Protein AF-A0A929EV44-F1 (afdb_monomer)

Foldseek 3Di:
DFWWWADPNFIATPVVLVVVQVVCVPPHDRDDTDTDDDQAGPPPRDGRDPDDDD

Secondary structure (DSSP, 8-state):
---EEEETTEEEEHHHHHHHHHHHTTTSPPPP-EEE--SB-TTT--B-------

Radius of gyration: 11.7 Å; Cα contacts (8 Å, |Δi|>4): 86; chains: 1; bounding box: 30×18×32 Å

Mean predicted aligned error: 5.84 Å

Structure (mmCIF, N/CA/C/O backbone):
data_AF-A0A929EV44-F1
#
_entry.id   AF-A0A929EV44-F1
#
loop_
_atom_site.group_PDB
_atom_site.id
_atom_site.type_symbol
_atom_site.label_atom_id
_atom_site.label_alt_id
_atom_site.label_comp_id
_atom_site.label_asym_id
_atom_site.label_entity_id
_atom_site.label_seq_id
_atom_site.pdbx_PDB_ins_code
_atom_site.Cartn_x
_atom_site.Cartn_y
_atom_site.Cartn_z
_atom_site.occupancy
_atom_site.B_iso_or_equiv
_atom_site.auth_seq_id
_atom_site.auth_comp_id
_atom_site.auth_asym_id
_atom_site.auth_atom_id
_atom_site.pdbx_PDB_model_num
ATOM 1 N N . MET A 1 1 ? 2.868 3.718 -17.082 1.00 53.25 1 MET A N 1
ATOM 2 C CA . MET A 1 1 ? 2.651 4.548 -15.878 1.00 53.25 1 ME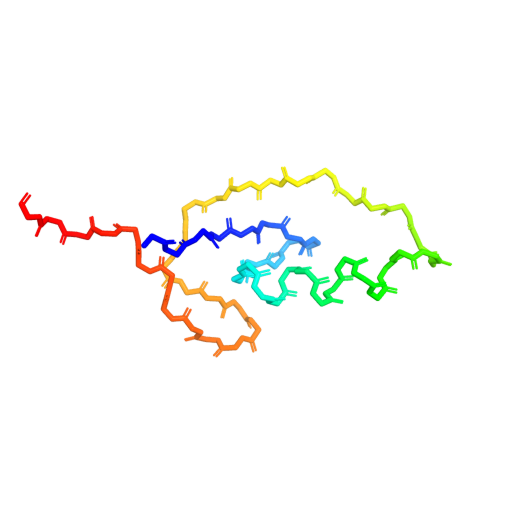T A CA 1
ATOM 3 C C . MET A 1 1 ? 2.219 3.681 -14.696 1.00 53.25 1 MET A C 1
ATOM 5 O O . MET A 1 1 ? 1.031 3.421 -14.529 1.00 53.25 1 MET A O 1
ATOM 9 N N . GLY A 1 2 ? 3.166 3.154 -13.913 1.00 60.69 2 GLY A N 1
ATOM 10 C CA . GLY A 1 2 ? 2.850 2.367 -12.715 1.00 60.69 2 GLY A CA 1
ATOM 11 C C . GLY A 1 2 ? 2.557 3.287 -11.531 1.00 60.69 2 GLY A C 1
ATOM 12 O O . GLY A 1 2 ? 3.478 3.858 -10.966 1.00 60.69 2 GLY A O 1
ATOM 13 N N . ASN A 1 3 ? 1.288 3.455 -11.151 1.00 77.31 3 ASN A N 1
ATOM 14 C CA . ASN A 1 3 ? 0.947 4.239 -9.961 1.00 77.31 3 ASN A CA 1
ATOM 15 C C . ASN A 1 3 ? 1.267 3.433 -8.692 1.00 77.31 3 ASN A C 1
ATOM 17 O O . ASN A 1 3 ? 0.811 2.293 -8.559 1.00 77.31 3 ASN A O 1
ATOM 21 N N . ALA A 1 4 ? 2.006 4.033 -7.755 1.00 87.62 4 ALA A N 1
ATOM 22 C CA . ALA A 1 4 ? 2.241 3.467 -6.431 1.00 87.62 4 ALA A CA 1
ATOM 23 C C . ALA A 1 4 ? 1.335 4.131 -5.386 1.00 87.62 4 ALA A C 1
ATOM 25 O O . ALA A 1 4 ? 1.110 5.345 -5.401 1.00 87.62 4 ALA A O 1
ATOM 26 N N . PHE A 1 5 ? 0.825 3.340 -4.448 1.00 91.19 5 PHE A N 1
ATOM 27 C CA . PHE A 1 5 ? -0.086 3.788 -3.400 1.00 91.19 5 PHE A CA 1
ATOM 28 C C . PHE A 1 5 ? 0.448 3.433 -2.019 1.00 91.19 5 PHE A C 1
ATOM 30 O O . PHE A 1 5 ? 0.931 2.327 -1.789 1.00 91.19 5 PHE A O 1
ATOM 37 N N . LEU A 1 6 ? 0.325 4.368 -1.079 1.00 90.00 6 LEU A N 1
ATOM 38 C CA . LEU A 1 6 ? 0.683 4.144 0.316 1.00 90.00 6 LEU A CA 1
ATOM 39 C C . LEU A 1 6 ? -0.521 3.590 1.086 1.00 90.00 6 LEU A C 1
ATOM 41 O O . LEU A 1 6 ? -1.534 4.276 1.236 1.00 90.00 6 LEU A O 1
ATOM 45 N N . LEU A 1 7 ? -0.384 2.389 1.646 1.00 90.12 7 LEU A N 1
ATOM 46 C CA . LEU A 1 7 ? -1.389 1.745 2.489 1.00 90.12 7 LEU A CA 1
ATOM 47 C C . LEU A 1 7 ? -0.756 1.195 3.771 1.00 90.12 7 LEU A C 1
ATOM 49 O O . LEU A 1 7 ? 0.136 0.357 3.713 1.00 90.12 7 LEU A O 1
ATOM 53 N N . LYS A 1 8 ? -1.203 1.660 4.948 1.00 85.06 8 LYS A N 1
ATOM 54 C CA . LYS A 1 8 ? -0.686 1.221 6.267 1.00 85.06 8 LYS A CA 1
ATOM 55 C C . LYS A 1 8 ? 0.864 1.187 6.341 1.00 85.06 8 LYS A C 1
ATOM 57 O O . LYS A 1 8 ? 1.440 0.267 6.911 1.00 85.06 8 LYS A O 1
ATOM 62 N N . LYS A 1 9 ? 1.533 2.212 5.786 1.00 85.50 9 LYS A N 1
ATOM 63 C CA . LYS A 1 9 ? 3.007 2.348 5.653 1.00 85.50 9 LYS A CA 1
ATOM 64 C C . LYS A 1 9 ? 3.694 1.397 4.656 1.00 85.50 9 LYS A C 1
ATOM 66 O O . LYS A 1 9 ? 4.917 1.387 4.615 1.00 85.50 9 LYS A O 1
ATOM 71 N N . LYS A 1 10 ? 2.939 0.642 3.859 1.00 89.38 10 LYS A N 1
ATOM 72 C CA . LYS A 1 10 ? 3.447 -0.154 2.736 1.00 89.38 10 LYS A CA 1
ATOM 73 C C . LYS A 1 10 ? 3.180 0.554 1.417 1.00 89.38 10 LYS A C 1
ATOM 75 O O . LYS A 1 10 ? 2.137 1.186 1.251 1.00 89.38 10 LYS A O 1
ATOM 80 N N . ILE A 1 11 ? 4.109 0.423 0.492 1.00 91.69 11 ILE A N 1
ATOM 81 C CA . ILE A 1 11 ? 4.035 0.886 -0.884 1.00 91.69 11 ILE A CA 1
ATOM 82 C C . ILE A 1 11 ? 3.488 -0.256 -1.728 1.00 91.69 11 ILE A C 1
ATOM 84 O O . ILE A 1 11 ? 4.081 -1.326 -1.794 1.00 91.69 11 ILE A O 1
ATOM 88 N N . LEU A 1 12 ? 2.354 -0.047 -2.382 1.00 92.50 12 LEU A N 1
ATOM 89 C CA . LEU A 1 12 ? 1.695 -1.071 -3.183 1.00 92.50 12 LEU A CA 1
ATOM 90 C C . LEU A 1 12 ? 1.504 -0.591 -4.619 1.00 92.50 12 LEU A C 1
ATOM 92 O O . LEU A 1 12 ? 1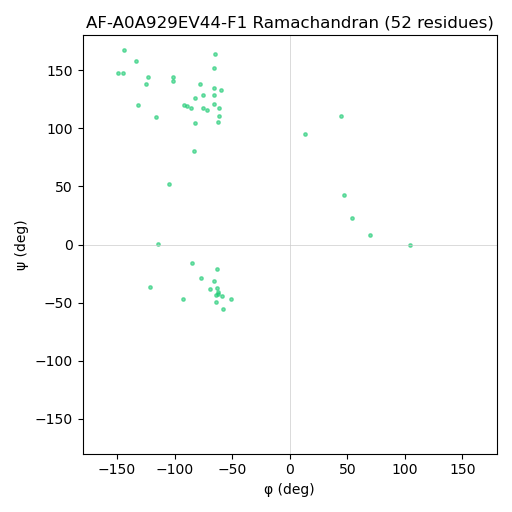.206 0.579 -4.855 1.00 92.50 12 LEU A O 1
ATOM 96 N N . CYS A 1 13 ? 1.627 -1.511 -5.575 1.00 91.12 13 CYS A N 1
ATOM 97 C CA . CYS A 1 13 ? 1.132 -1.292 -6.930 1.00 91.12 13 CYS A CA 1
ATOM 98 C C . CYS A 1 13 ? -0.397 -1.162 -6.928 1.00 91.12 13 CYS A C 1
ATOM 100 O O . CYS A 1 13 ? -1.050 -1.576 -5.969 1.00 91.12 13 CYS A O 1
ATOM 102 N N . ASP A 1 14 ? -0.974 -0.633 -8.009 1.00 89.56 14 ASP A N 1
ATOM 103 C CA . ASP A 1 14 ? -2.433 -0.499 -8.144 1.00 89.56 14 ASP A CA 1
ATOM 104 C C . ASP A 1 14 ? -3.176 -1.814 -7.849 1.00 89.56 14 ASP A C 1
ATOM 106 O O . ASP A 1 14 ? -4.084 -1.828 -7.020 1.00 89.56 14 ASP A O 1
ATOM 110 N N . THR A 1 15 ? -2.715 -2.937 -8.412 1.00 90.81 15 THR A N 1
ATOM 111 C CA . THR A 1 15 ? -3.301 -4.267 -8.176 1.00 90.81 15 THR A CA 1
ATOM 112 C C . THR A 1 15 ? -3.287 -4.645 -6.696 1.00 90.81 15 THR A C 1
ATOM 114 O O . THR A 1 15 ? -4.336 -4.906 -6.110 1.00 90.81 15 THR A O 1
ATOM 117 N N . CYS A 1 16 ? -2.111 -4.618 -6.062 1.00 91.56 16 CYS A N 1
ATOM 118 C CA . CYS A 1 16 ? -1.973 -5.002 -4.660 1.00 91.56 16 CYS A CA 1
ATOM 119 C C . CYS A 1 16 ? -2.703 -4.042 -3.719 1.00 91.56 16 CYS A C 1
ATOM 121 O O . CYS A 1 16 ? -3.161 -4.462 -2.659 1.00 91.56 16 CYS A O 1
ATOM 123 N N . TYR A 1 17 ? -2.801 -2.763 -4.083 1.00 91.44 17 TYR A N 1
ATOM 124 C CA . TYR A 1 17 ? -3.577 -1.786 -3.337 1.00 91.44 17 TYR A CA 1
ATOM 125 C C . TYR A 1 17 ? -5.063 -2.144 -3.365 1.00 91.44 17 TYR A C 1
ATOM 127 O O . TYR A 1 17 ? -5.676 -2.220 -2.305 1.00 91.44 17 TYR A O 1
ATOM 135 N N . TRP A 1 18 ? -5.635 -2.422 -4.540 1.00 89.75 18 TRP A N 1
ATOM 136 C CA . TRP A 1 18 ? -7.048 -2.791 -4.659 1.00 89.75 18 TRP A CA 1
ATOM 137 C C . TRP A 1 18 ? -7.395 -4.083 -3.924 1.00 89.75 18 TRP A C 1
ATOM 139 O O . TRP A 1 18 ? -8.412 -4.112 -3.238 1.00 89.75 18 TRP A O 1
ATOM 149 N N . GLU A 1 19 ? -6.537 -5.102 -3.986 1.00 91.38 19 GLU A N 1
ATOM 150 C CA . GLU A 1 19 ? -6.735 -6.344 -3.226 1.00 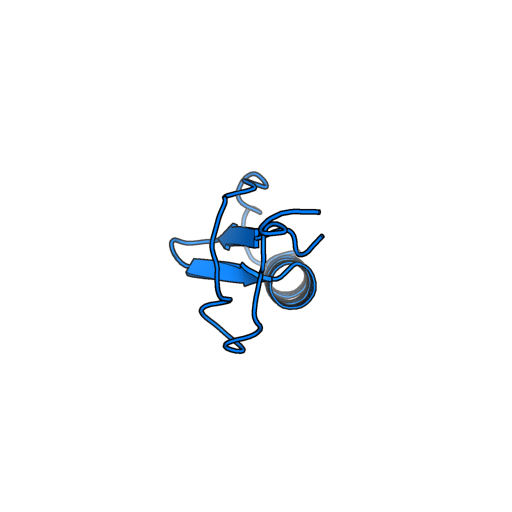91.38 19 GLU A CA 1
ATOM 151 C C . GLU A 1 19 ? -6.813 -6.090 -1.713 1.00 91.38 19 GLU A C 1
ATOM 153 O O . GLU A 1 19 ? -7.684 -6.622 -1.025 1.00 91.38 19 GLU A O 1
ATOM 158 N N . GLU A 1 20 ? -5.920 -5.255 -1.174 1.00 90.31 20 GLU A N 1
ATOM 159 C CA . GLU A 1 20 ? -5.946 -4.922 0.253 1.00 90.31 20 GLU A CA 1
ATOM 160 C C . GLU A 1 20 ? -7.160 -4.056 0.611 1.00 90.31 20 GLU A C 1
ATOM 162 O O . GLU A 1 20 ? -7.758 -4.242 1.667 1.00 90.31 20 GLU A O 1
ATOM 167 N N . ILE A 1 21 ? -7.553 -3.121 -0.257 1.00 89.50 21 ILE A N 1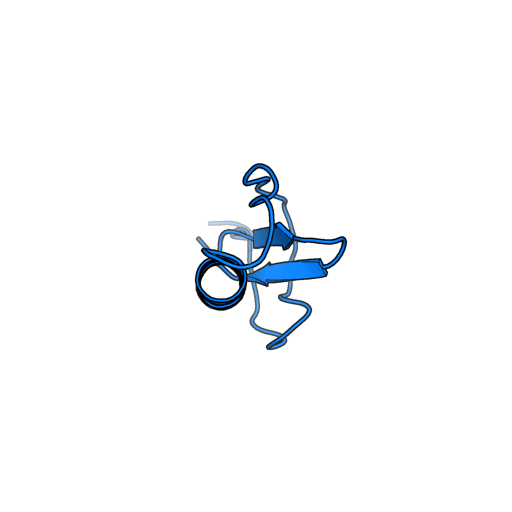
ATOM 168 C CA . ILE A 1 21 ? -8.741 -2.285 -0.049 1.00 89.50 21 ILE A CA 1
ATOM 169 C C . ILE A 1 21 ? -10.009 -3.135 -0.047 1.00 89.50 21 ILE A C 1
ATOM 171 O O . ILE A 1 21 ? -10.853 -2.939 0.822 1.00 89.50 21 ILE A O 1
ATOM 175 N N . GLU A 1 22 ? -10.137 -4.092 -0.965 1.00 90.38 22 GLU A N 1
ATOM 176 C CA . GLU A 1 22 ? -11.264 -5.024 -1.005 1.00 90.38 22 GLU A CA 1
ATOM 177 C C . GLU A 1 22 ? -11.317 -5.882 0.264 1.00 90.38 22 GLU A C 1
ATOM 179 O O . GLU A 1 22 ? -12.377 -6.018 0.869 1.00 90.38 22 GLU A O 1
ATOM 184 N N . TYR A 1 23 ? -10.168 -6.375 0.734 1.00 86.88 23 TYR A N 1
ATOM 185 C CA . TYR A 1 23 ? -10.086 -7.125 1.987 1.00 86.88 23 TYR A CA 1
ATOM 186 C C . TYR A 1 23 ? -10.471 -6.291 3.224 1.00 86.88 23 TYR A C 1
ATOM 188 O O . TYR A 1 23 ? -11.085 -6.808 4.163 1.00 86.88 23 TYR A O 1
ATOM 196 N N . LEU A 1 24 ? -10.100 -5.007 3.249 1.00 86.75 24 LEU A N 1
ATOM 197 C CA . LEU A 1 24 ? -10.439 -4.080 4.334 1.00 86.75 24 LEU A CA 1
ATOM 198 C C . LEU A 1 24 ? -11.892 -3.598 4.258 1.00 86.75 24 LEU A C 1
ATOM 200 O O . LEU A 1 24 ? -12.493 -3.313 5.298 1.00 86.75 24 LEU A O 1
ATOM 204 N N . SER A 1 25 ? -12.460 -3.531 3.052 1.00 81.38 25 SER A N 1
ATOM 205 C CA . SER A 1 25 ? -13.836 -3.118 2.798 1.00 81.38 25 SER A CA 1
ATOM 206 C C . SER A 1 25 ? -14.806 -4.084 3.480 1.00 81.38 25 SER A C 1
ATOM 208 O O . SER A 1 25 ? -14.990 -5.227 3.070 1.00 81.38 25 SER A O 1
ATOM 210 N N . GLY A 1 26 ? -15.403 -3.630 4.583 1.00 78.44 26 GLY A N 1
ATOM 211 C CA . GLY A 1 26 ? -16.302 -4.429 5.423 1.00 78.44 26 GLY A CA 1
ATOM 212 C C . GLY A 1 26 ? -15.691 -4.923 6.738 1.00 78.44 26 GLY A C 1
ATOM 213 O O . GLY A 1 26 ? -16.391 -5.564 7.519 1.00 78.44 26 GLY A O 1
ATOM 214 N N . ARG A 1 27 ? -14.417 -4.614 7.015 1.00 78.69 27 ARG A N 1
ATOM 215 C CA . ARG A 1 27 ? -13.739 -4.949 8.281 1.00 78.69 27 ARG A CA 1
ATOM 216 C C . ARG A 1 27 ? -13.206 -3.730 9.024 1.00 78.69 27 ARG A C 1
ATOM 218 O O . ARG A 1 27 ? -13.256 -3.711 10.249 1.00 78.69 27 ARG A O 1
ATOM 225 N N . GLU A 1 28 ? -12.702 -2.731 8.306 1.00 80.06 28 GLU A N 1
ATOM 226 C CA . GLU A 1 28 ? -12.088 -1.532 8.883 1.00 80.06 28 GLU A CA 1
ATOM 227 C C . GLU A 1 28 ? -12.395 -0.283 8.041 1.00 80.06 28 GLU A C 1
ATOM 229 O O . GLU A 1 28 ? -12.863 -0.373 6.904 1.00 80.06 28 GLU A O 1
ATOM 234 N N . GLU A 1 29 ? -12.117 0.898 8.600 1.00 81.06 29 GLU A N 1
ATOM 235 C CA . GLU A 1 29 ? -12.155 2.152 7.847 1.00 81.06 29 GLU A CA 1
ATOM 236 C C . GLU A 1 29 ? -11.058 2.157 6.772 1.00 81.06 29 GLU A C 1
ATOM 238 O O . GLU A 1 29 ? -9.883 1.890 7.047 1.00 81.06 29 GLU A O 1
ATOM 243 N N . ILE A 1 30 ? -11.450 2.458 5.532 1.00 80.44 30 ILE A N 1
ATOM 244 C CA . ILE A 1 30 ? -10.530 2.515 4.399 1.00 80.44 30 ILE A CA 1
ATOM 245 C C . ILE A 1 30 ? -9.716 3.815 4.502 1.00 80.44 30 ILE A C 1
ATOM 247 O O . ILE A 1 30 ? -10.297 4.901 4.425 1.00 80.44 30 ILE A O 1
ATOM 251 N N . PRO A 1 31 ? -8.380 3.747 4.649 1.00 79.75 31 PRO A N 1
ATOM 252 C CA . PRO A 1 31 ? -7.562 4.948 4.725 1.00 79.75 31 PRO A CA 1
ATOM 253 C C . PRO A 1 31 ? -7.589 5.711 3.391 1.00 79.75 31 PRO A C 1
ATOM 255 O O . PRO A 1 31 ? -7.735 5.103 2.326 1.00 79.75 31 PRO A O 1
ATOM 258 N N . PRO A 1 32 ? -7.404 7.043 3.416 1.00 81.75 32 PRO A N 1
ATOM 259 C CA . PRO A 1 32 ? -7.461 7.863 2.214 1.00 81.75 32 PRO A CA 1
ATOM 260 C C . PRO A 1 32 ? -6.415 7.418 1.187 1.00 81.75 32 PRO A C 1
ATOM 262 O O . PRO A 1 32 ? -5.238 7.232 1.511 1.00 81.75 32 PRO A O 1
ATOM 265 N N . LYS A 1 33 ? -6.849 7.275 -0.071 1.00 84.56 33 LYS A N 1
ATOM 266 C CA . LYS A 1 3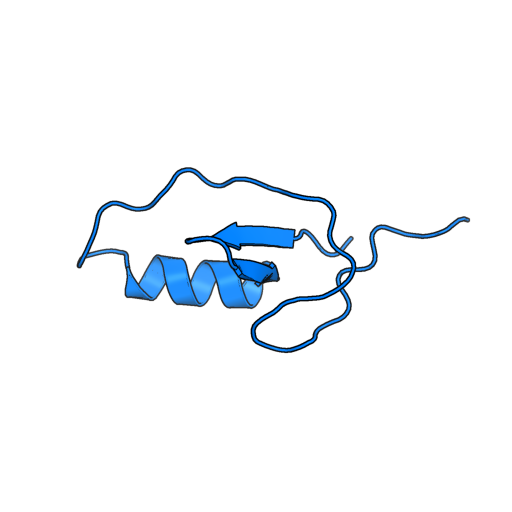3 ? -5.987 6.886 -1.193 1.00 84.56 33 LYS A CA 1
ATOM 267 C C . LYS A 1 33 ? -4.892 7.933 -1.393 1.00 84.56 33 LYS A C 1
ATOM 269 O O . LYS A 1 33 ? -5.164 9.051 -1.825 1.00 84.56 33 LYS A O 1
ATOM 274 N N . ARG A 1 34 ? -3.647 7.562 -1.087 1.00 88.00 34 ARG A N 1
ATOM 275 C CA . ARG A 1 34 ? -2.472 8.426 -1.231 1.00 88.00 34 ARG A CA 1
ATOM 276 C C . ARG A 1 34 ? -1.526 7.838 -2.264 1.00 88.00 34 ARG A C 1
ATOM 278 O O . ARG A 1 34 ? -0.903 6.808 -2.020 1.00 88.00 34 ARG A O 1
ATOM 285 N N . MET A 1 35 ? -1.443 8.495 -3.413 1.00 87.94 35 MET A N 1
ATOM 286 C CA . MET A 1 35 ? -0.488 8.146 -4.459 1.00 87.94 35 MET A CA 1
ATOM 287 C C . MET A 1 35 ? 0.895 8.679 -4.076 1.00 87.94 35 MET A C 1
ATOM 289 O O . MET A 1 35 ? 1.008 9.787 -3.543 1.00 87.94 35 MET 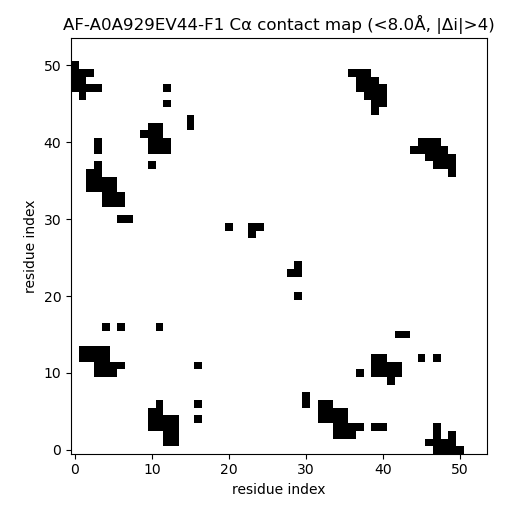A O 1
ATOM 293 N N . ILE A 1 36 ? 1.931 7.880 -4.296 1.00 87.12 36 ILE A N 1
ATOM 294 C CA . ILE A 1 36 ? 3.322 8.240 -4.027 1.00 87.12 36 ILE A CA 1
ATOM 295 C C . ILE A 1 36 ? 4.189 7.851 -5.221 1.00 87.12 36 ILE A C 1
ATOM 297 O O . ILE A 1 36 ? 3.833 6.954 -5.979 1.00 87.12 36 ILE A O 1
ATOM 301 N N . ASN A 1 37 ? 5.346 8.493 -5.354 1.00 85.06 37 ASN A N 1
ATOM 302 C CA . ASN A 1 37 ? 6.365 8.036 -6.289 1.00 85.06 37 ASN A CA 1
ATOM 303 C C . ASN A 1 37 ? 7.216 6.982 -5.589 1.00 85.06 37 ASN A C 1
ATOM 305 O O . ASN A 1 37 ? 7.872 7.271 -4.587 1.00 85.06 37 ASN A O 1
ATOM 309 N N . ALA A 1 38 ? 7.194 5.767 -6.113 1.00 85.12 38 ALA A N 1
ATOM 310 C CA . ALA A 1 38 ? 8.034 4.678 -5.656 1.00 85.12 38 ALA A CA 1
ATOM 311 C C . ALA A 1 38 ? 8.427 3.835 -6.856 1.00 85.12 38 ALA A C 1
ATOM 313 O O . ALA A 1 38 ? 7.640 3.719 -7.782 1.00 85.12 38 ALA A O 1
ATOM 314 N N . LYS A 1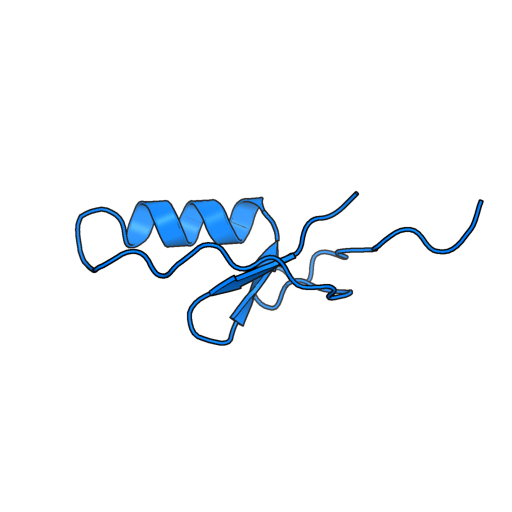 39 ? 9.627 3.254 -6.823 1.00 85.19 39 LYS A N 1
ATOM 315 C CA . LYS A 1 39 ? 10.151 2.442 -7.929 1.00 85.19 39 LYS A CA 1
ATOM 316 C C . LYS A 1 39 ? 9.700 0.983 -7.871 1.00 85.19 39 LYS A C 1
ATOM 318 O O . LYS A 1 39 ? 9.814 0.275 -8.862 1.00 85.19 39 LYS A O 1
ATOM 323 N N . GLU A 1 40 ? 9.193 0.524 -6.728 1.00 88.94 40 GLU A N 1
ATOM 324 C CA . GLU A 1 40 ? 8.869 -0.884 -6.495 1.00 88.94 40 GLU A CA 1
ATOM 325 C C . GLU A 1 40 ? 7.681 -1.039 -5.529 1.00 88.94 40 GLU A C 1
ATOM 327 O O . GLU A 1 40 ? 7.479 -0.218 -4.633 1.00 88.94 40 GLU A O 1
ATOM 332 N N . CYS A 1 41 ? 6.886 -2.094 -5.722 1.00 90.81 41 CYS A N 1
ATOM 333 C CA . CYS A 1 41 ? 5.844 -2.538 -4.795 1.00 90.81 41 CYS A CA 1
ATOM 334 C C . CYS A 1 41 ? 6.427 -3.394 -3.657 1.00 90.81 41 CYS A C 1
ATOM 336 O O . CYS A 1 41 ? 6.982 -4.454 -3.921 1.00 90.81 41 CYS A O 1
ATOM 338 N N . ASP A 1 42 ? 6.164 -3.048 -2.396 1.00 91.50 42 ASP A N 1
ATOM 339 C CA . ASP A 1 42 ? 6.615 -3.810 -1.218 1.00 91.50 42 ASP A CA 1
ATOM 340 C C . ASP A 1 42 ? 6.024 -5.231 -1.127 1.00 91.50 42 ASP A C 1
ATOM 342 O O . ASP A 1 42 ? 6.538 -6.070 -0.391 1.00 91.50 42 ASP A O 1
ATOM 346 N N . LYS A 1 43 ? 4.892 -5.506 -1.797 1.00 89.50 43 LYS A N 1
ATOM 347 C CA . LYS A 1 43 ? 4.190 -6.804 -1.704 1.00 89.50 43 LYS A CA 1
ATOM 348 C C . LYS A 1 43 ? 4.625 -7.789 -2.783 1.00 89.50 43 LYS A C 1
ATOM 350 O O . LYS A 1 43 ? 4.835 -8.960 -2.485 1.00 89.50 43 LYS A O 1
ATOM 355 N N . CYS A 1 44 ? 4.700 -7.338 -4.032 1.00 90.00 44 CYS A N 1
ATOM 356 C CA . CYS A 1 44 ? 4.990 -8.201 -5.180 1.00 90.00 44 CYS A CA 1
ATOM 357 C C . CYS A 1 44 ? 6.321 -7.887 -5.867 1.00 90.00 44 CYS A C 1
ATOM 359 O O . CYS A 1 44 ? 6.639 -8.537 -6.858 1.00 90.00 44 CYS A O 1
ATOM 361 N N . HIS A 1 45 ? 7.073 -6.895 -5.376 1.00 89.31 45 HIS A N 1
ATOM 362 C CA . HIS A 1 45 ? 8.318 -6.411 -5.978 1.00 89.31 45 HIS A CA 1
ATOM 363 C C . HIS A 1 45 ? 8.175 -6.016 -7.457 1.00 89.31 45 HIS A C 1
ATOM 365 O O . HIS A 1 45 ? 9.139 -6.002 -8.216 1.00 89.31 45 HIS A O 1
ATOM 371 N N . ALA A 1 46 ? 6.949 -5.699 -7.892 1.00 86.38 46 ALA A N 1
ATOM 372 C CA . ALA A 1 46 ? 6.714 -5.195 -9.233 1.00 86.38 46 ALA A CA 1
ATOM 373 C C . ALA A 1 46 ? 7.369 -3.823 -9.380 1.00 86.38 46 ALA A C 1
ATOM 375 O O . ALA A 1 46 ? 7.195 -2.960 -8.516 1.00 86.38 46 ALA A O 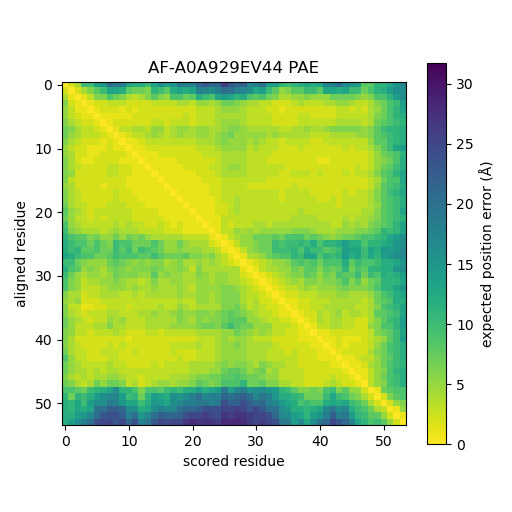1
ATOM 376 N N . VAL A 1 47 ? 8.068 -3.625 -10.495 1.00 85.81 47 VAL A N 1
ATOM 377 C CA . VAL A 1 47 ? 8.647 -2.334 -10.862 1.00 85.81 47 VAL A CA 1
ATOM 378 C C . VAL A 1 47 ? 7.510 -1.347 -11.130 1.00 85.81 47 VAL A C 1
ATOM 380 O O . VAL A 1 47 ? 6.647 -1.566 -11.982 1.00 85.81 47 VAL A O 1
ATOM 383 N N . LEU A 1 48 ? 7.505 -0.265 -10.362 1.00 81.88 48 LEU A N 1
ATOM 384 C CA . LEU A 1 48 ? 6.568 0.850 -10.427 1.00 81.88 48 LEU A CA 1
ATOM 385 C C . LEU A 1 48 ? 7.273 2.034 -11.075 1.00 81.88 48 LEU A C 1
ATOM 387 O O . LEU A 1 48 ? 7.357 3.104 -10.495 1.00 81.88 48 LEU A O 1
ATOM 391 N N . ASP A 1 49 ? 7.871 1.812 -12.242 1.00 68.06 49 ASP A N 1
ATOM 392 C CA . ASP A 1 49 ? 8.708 2.824 -12.876 1.00 68.06 49 ASP A CA 1
ATOM 393 C C . ASP A 1 49 ? 7.877 4.082 -13.197 1.00 68.06 49 ASP A C 1
ATOM 395 O O . ASP A 1 49 ? 6.912 4.008 -13.979 1.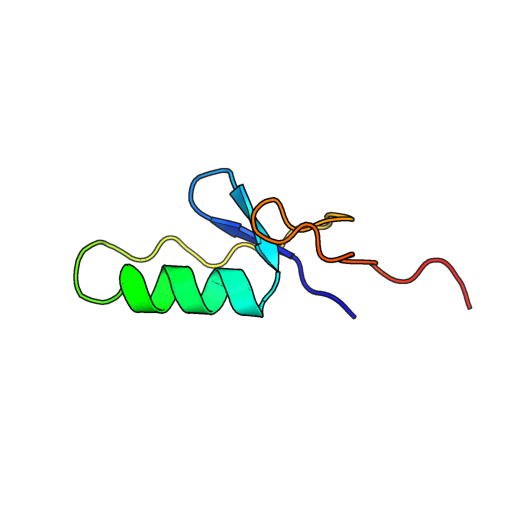00 68.06 49 ASP A O 1
ATOM 399 N N . PRO A 1 50 ? 8.206 5.241 -12.596 1.00 62.25 50 PRO A N 1
ATOM 400 C CA . PRO A 1 50 ? 7.721 6.521 -13.062 1.00 62.25 50 PRO A CA 1
ATOM 401 C C . PRO A 1 50 ? 8.649 6.943 -14.204 1.00 62.25 50 PRO A C 1
ATOM 403 O O . PRO A 1 50 ? 9.591 7.673 -13.942 1.00 62.25 50 PRO A O 1
ATOM 406 N N . GLU A 1 51 ? 8.423 6.398 -15.405 1.00 55.41 51 GLU A N 1
ATOM 407 C CA . GLU A 1 51 ? 9.084 6.746 -16.683 1.00 55.41 51 GLU A CA 1
ATOM 408 C C . GLU A 1 51 ? 10.358 7.611 -16.548 1.00 55.41 51 GLU A C 1
ATOM 410 O O . GLU A 1 51 ? 10.276 8.838 -16.486 1.00 55.41 51 GLU A O 1
ATOM 415 N N . GLU A 1 52 ? 11.539 6.979 -16.526 1.00 53.59 52 GLU A N 1
ATOM 416 C CA . GLU A 1 52 ? 12.776 7.664 -16.922 1.00 53.59 52 GLU A CA 1
ATOM 417 C C . GLU A 1 52 ? 12.764 7.854 -18.451 1.00 53.59 52 GLU A C 1
ATOM 419 O O . GLU A 1 52 ? 12.750 6.879 -19.200 1.00 53.59 52 GLU A O 1
ATOM 424 N N . ASP A 1 53 ? 12.736 9.129 -18.851 1.00 47.50 53 ASP A N 1
ATOM 425 C CA . ASP A 1 53 ? 13.158 9.726 -20.126 1.00 47.50 53 ASP A CA 1
ATOM 426 C C . ASP A 1 53 ? 12.766 9.040 -21.454 1.00 47.50 53 ASP A C 1
ATOM 428 O O . ASP A 1 53 ? 13.364 8.052 -21.890 1.00 47.50 53 ASP A O 1
ATOM 432 N N . LEU A 1 54 ? 11.870 9.705 -22.196 1.00 43.75 54 LEU A N 1
ATOM 433 C CA . LEU A 1 54 ? 11.903 9.755 -23.664 1.00 43.75 54 LEU A CA 1
ATOM 434 C C . LEU A 1 54 ? 11.868 11.208 -24.144 1.00 43.75 54 LEU A C 1
ATOM 436 O O . LEU A 1 54 ? 10.985 11.962 -23.672 1.00 43.75 54 LEU A O 1
#

Solvent-accessible surface area (backbone atoms only — not comparable to full-atom values): 3370 Å² total; per-residue (Å²): 129,42,60,23,32,53,52,99,91,40,42,22,36,61,68,60,42,50,55,52,49,56,67,34,61,91,74,52,87,80,75,78,91,39,78,48,94,44,62,49,13,76,83,78,66,45,75,15,52,75,74,85,84,134

pLDDT: mean 82.28, std 12.14, range [43.75, 92.5]

Sequence (54 aa):
MGNAFLLKKKILCDTCYWEEIEYLSGREEIPPKRMINAKECDKCHAVLDPEEDL